Protein AF-A0A239RH67-F1 (afdb_monomer_lite)

Sequence (96 aa):
MSLTERHSIIFILVLATCLLPFGCKQKPAETFYTDSQRLMLDTTNNHTKNIDSLLSIADKYRQRNQPQQEVGALAELGHACQTASQYTLAVRFHQR

pLDDT: mean 73.68, std 11.48, range [47.62, 92.12]

Radius of gyration: 29.06 Å; chains: 1; bounding box: 42×61×76 Å

Secondary structure (DSSP, 8-state):
--HHHHHHHHHHHHHHHHT-S-------------HHHHHHHHHHHHHHHHHHHHHHHHHHHHHTT-HHHHHHHHHHHHHHHHHHHHHHHHHHHHT-

Structure (mmCIF, N/CA/C/O backbone):
data_AF-A0A239RH67-F1
#
_entry.id   AF-A0A239RH67-F1
#
loop_
_atom_site.group_PDB
_atom_site.id
_atom_site.type_symbol
_atom_site.label_atom_id
_atom_site.label_alt_id
_atom_site.label_comp_id
_atom_site.label_asym_id
_atom_site.label_entity_id
_atom_site.label_seq_id
_atom_site.pdbx_PDB_ins_code
_atom_site.Cartn_x
_atom_site.Cartn_y
_atom_site.Cartn_z
_atom_site.occupancy
_atom_site.B_iso_or_equiv
_atom_site.auth_seq_id
_atom_site.auth_comp_id
_atom_site.auth_asym_id
_atom_site.auth_atom_id
_atom_site.pdbx_PDB_model_num
ATOM 1 N N . MET A 1 1 ? 34.301 -36.926 -54.224 1.00 57.06 1 MET A N 1
ATOM 2 C CA . MET A 1 1 ? 33.347 -36.553 -53.158 1.00 57.06 1 MET A CA 1
ATOM 3 C C . MET A 1 1 ? 32.078 -37.363 -53.349 1.00 57.06 1 MET A C 1
ATOM 5 O O . MET A 1 1 ? 31.349 -37.119 -54.311 1.00 57.06 1 MET A O 1
ATOM 9 N N . SER A 1 2 ? 31.910 -38.406 -52.540 1.00 63.94 2 SER A N 1
ATOM 10 C CA . SER A 1 2 ? 30.872 -39.433 -52.694 1.00 63.94 2 SER A CA 1
ATOM 11 C C . SER A 1 2 ? 29.476 -38.894 -52.348 1.00 63.94 2 SER A C 1
ATOM 13 O O . SER A 1 2 ? 29.326 -37.934 -51.594 1.00 63.94 2 SER A O 1
ATOM 15 N N . LEU A 1 3 ? 28.437 -39.499 -52.935 1.00 65.94 3 LEU A N 1
ATOM 16 C CA . LEU A 1 3 ? 27.031 -39.104 -52.757 1.00 65.94 3 LEU A CA 1
ATOM 17 C C . LEU A 1 3 ? 26.599 -39.135 -51.277 1.00 65.94 3 LEU A C 1
ATOM 19 O O . LEU A 1 3 ? 25.826 -38.291 -50.831 1.00 65.94 3 LEU A O 1
ATOM 23 N N . THR A 1 4 ? 27.169 -40.062 -50.508 1.00 69.81 4 THR A N 1
ATOM 24 C CA . THR A 1 4 ? 26.976 -40.219 -49.063 1.00 69.81 4 THR A CA 1
ATOM 25 C C . THR A 1 4 ? 27.448 -39.005 -48.266 1.00 69.81 4 THR A C 1
ATOM 27 O O . THR A 1 4 ? 26.729 -38.556 -47.380 1.00 69.81 4 THR A O 1
ATOM 30 N N . GLU A 1 5 ? 28.586 -38.402 -48.620 1.00 68.38 5 GLU A N 1
ATOM 31 C CA . GLU A 1 5 ? 29.095 -37.216 -47.916 1.00 68.38 5 GLU A CA 1
ATOM 32 C C . GLU A 1 5 ? 28.235 -35.977 -48.167 1.00 68.38 5 GLU A C 1
ATOM 34 O O . GLU A 1 5 ? 28.024 -35.164 -47.269 1.00 68.38 5 GLU A O 1
ATOM 39 N N . ARG A 1 6 ? 27.662 -35.858 -49.370 1.00 72.81 6 ARG A N 1
ATOM 40 C CA . ARG A 1 6 ? 26.745 -34.758 -49.703 1.00 72.81 6 ARG A CA 1
ATOM 41 C C . ARG A 1 6 ? 25.458 -34.840 -48.885 1.00 72.81 6 ARG A C 1
ATOM 43 O O . ARG A 1 6 ? 24.997 -33.821 -48.381 1.00 72.81 6 ARG A O 1
ATOM 50 N N . HIS A 1 7 ? 24.909 -36.041 -48.706 1.00 74.88 7 HIS A N 1
ATOM 51 C CA . HIS A 1 7 ? 23.714 -36.245 -47.886 1.00 74.88 7 HIS A CA 1
ATOM 52 C C . HIS A 1 7 ? 23.978 -35.994 -46.397 1.00 74.88 7 HIS A C 1
ATOM 54 O O . HIS A 1 7 ? 23.148 -35.368 -45.741 1.00 74.88 7 HIS A O 1
ATOM 60 N N . SER A 1 8 ? 25.143 -36.394 -45.874 1.00 74.56 8 SER A N 1
ATOM 61 C CA . SER A 1 8 ? 25.532 -36.100 -44.488 1.00 74.56 8 SER A CA 1
ATOM 62 C C . SER A 1 8 ? 25.668 -34.599 -44.224 1.00 74.56 8 SER A C 1
ATOM 64 O O . SER A 1 8 ? 25.180 -34.118 -43.204 1.00 74.56 8 SER A O 1
ATOM 66 N N . ILE A 1 9 ? 26.257 -33.840 -45.155 1.00 78.38 9 ILE A N 1
ATOM 67 C CA . ILE A 1 9 ? 26.383 -32.379 -45.027 1.00 78.38 9 ILE A CA 1
ATOM 68 C C . ILE A 1 9 ? 25.004 -31.708 -45.034 1.00 78.38 9 ILE A C 1
ATOM 70 O O . ILE A 1 9 ? 24.731 -30.860 -44.187 1.00 78.38 9 ILE A O 1
ATOM 74 N N . ILE A 1 10 ? 24.114 -32.114 -45.947 1.00 80.88 10 ILE A N 1
ATOM 75 C CA . ILE A 1 10 ? 22.747 -31.576 -46.021 1.00 80.88 10 ILE A CA 1
ATOM 76 C C . ILE A 1 10 ? 21.982 -31.873 -44.725 1.00 80.88 10 ILE A C 1
ATOM 78 O O . ILE A 1 10 ? 21.319 -30.989 -44.186 1.00 80.88 10 ILE A O 1
ATOM 82 N N . PHE A 1 11 ? 22.116 -33.085 -44.184 1.00 79.25 11 PHE A N 1
ATOM 83 C CA . PHE A 1 11 ? 21.443 -33.485 -42.949 1.00 79.25 11 PHE A CA 1
ATOM 84 C C . PHE A 1 11 ? 21.906 -32.662 -41.735 1.00 79.25 11 PHE A C 1
ATOM 86 O O . PHE A 1 11 ? 21.079 -32.212 -40.943 1.00 79.25 11 PHE A O 1
ATOM 93 N N . ILE A 1 12 ? 23.211 -32.389 -41.623 1.00 76.81 12 ILE A N 1
ATOM 94 C CA . ILE A 1 12 ? 23.775 -31.538 -40.562 1.00 76.81 12 ILE A CA 1
ATOM 95 C C . ILE A 1 12 ? 23.264 -30.093 -40.682 1.00 76.81 12 ILE A C 1
ATOM 97 O O . ILE A 1 12 ? 22.940 -29.464 -39.675 1.00 76.81 12 ILE A O 1
ATOM 101 N N . LEU A 1 13 ? 23.140 -29.574 -41.907 1.00 74.69 13 LEU A N 1
ATOM 102 C CA . LEU A 1 13 ? 22.699 -28.200 -42.168 1.00 74.69 13 LEU A CA 1
ATOM 103 C C . LEU A 1 13 ? 21.204 -28.000 -41.846 1.00 74.69 13 LEU A C 1
ATOM 105 O O . LEU A 1 13 ? 20.812 -26.967 -41.296 1.00 74.69 13 LEU A O 1
ATOM 109 N N . VAL A 1 14 ? 20.378 -29.018 -42.103 1.00 75.69 14 VAL A N 1
ATOM 110 C CA . VAL A 1 14 ? 18.956 -29.046 -41.710 1.00 75.69 14 VAL A CA 1
ATOM 111 C C . VAL A 1 14 ? 18.801 -29.172 -40.187 1.00 75.69 14 VAL A C 1
ATOM 113 O O . VAL A 1 14 ? 17.998 -28.461 -39.585 1.00 75.69 14 VAL A O 1
ATOM 116 N N . LEU A 1 15 ? 19.614 -30.004 -39.528 1.00 70.88 15 LEU A N 1
ATOM 117 C CA . LEU A 1 15 ? 19.589 -30.146 -38.066 1.00 70.88 15 LEU A CA 1
ATOM 118 C C . LEU A 1 15 ? 19.989 -28.839 -37.352 1.00 70.88 15 LEU A C 1
ATOM 120 O O . LEU A 1 15 ? 19.361 -28.450 -36.368 1.00 70.88 15 LEU A O 1
ATOM 124 N N . ALA A 1 16 ? 21.000 -28.136 -37.871 1.00 66.69 16 ALA A N 1
ATOM 125 C CA . ALA A 1 16 ? 21.475 -26.868 -37.317 1.00 66.69 16 ALA A CA 1
ATOM 126 C C . ALA A 1 16 ? 20.443 -25.732 -37.447 1.00 66.69 16 ALA A C 1
ATOM 128 O O . ALA A 1 16 ? 20.343 -24.883 -36.563 1.00 66.69 16 ALA A O 1
ATOM 129 N N . THR A 1 17 ? 19.644 -25.727 -38.517 1.00 64.81 17 THR A N 1
ATOM 130 C CA . THR A 1 17 ? 18.592 -24.719 -38.739 1.00 64.81 17 THR A CA 1
ATOM 131 C C . THR A 1 17 ? 17.324 -24.999 -37.927 1.00 64.81 17 THR A C 1
ATOM 133 O O . THR A 1 17 ? 16.666 -24.057 -37.483 1.00 64.81 17 THR A O 1
ATOM 136 N N . CYS A 1 18 ? 17.021 -26.267 -37.624 1.00 60.38 18 CYS A N 1
ATOM 137 C CA . CYS A 1 18 ? 15.923 -26.646 -36.726 1.00 60.38 18 CYS A CA 1
ATOM 138 C C . CYS A 1 18 ? 16.161 -26.296 -35.244 1.00 60.38 18 CYS A C 1
ATOM 140 O O . CYS A 1 18 ? 15.197 -26.230 -34.484 1.00 60.38 18 CYS A O 1
ATOM 142 N N . LEU A 1 19 ? 17.404 -26.039 -34.823 1.00 59.44 19 LEU A N 1
ATOM 143 C CA . LEU A 1 19 ? 17.734 -25.670 -33.438 1.00 59.44 19 LEU A CA 1
ATOM 144 C C . LEU A 1 19 ? 17.494 -24.185 -33.102 1.00 59.44 19 LEU A C 1
ATOM 146 O O . LEU A 1 19 ? 17.700 -23.789 -31.956 1.00 59.44 19 LEU A O 1
ATOM 150 N N . LEU A 1 20 ? 17.053 -23.357 -34.058 1.00 65.06 20 LEU A N 1
ATOM 151 C CA . LEU A 1 20 ? 16.935 -21.906 -33.864 1.00 65.06 20 LEU A CA 1
ATOM 152 C C . LEU A 1 20 ? 15.536 -21.270 -33.704 1.00 65.06 20 LEU A C 1
ATOM 154 O O . LEU A 1 20 ? 15.483 -20.041 -33.747 1.00 65.06 20 LEU A O 1
ATOM 158 N N . PRO A 1 21 ? 14.406 -21.952 -33.421 1.00 63.66 21 PRO A N 1
ATOM 159 C CA . PRO A 1 21 ? 13.160 -21.219 -33.226 1.00 63.66 21 PRO A CA 1
ATOM 160 C C . PRO A 1 21 ? 12.712 -21.137 -31.762 1.00 63.66 21 PRO A C 1
ATOM 162 O O . PRO A 1 21 ? 11.548 -21.380 -31.495 1.00 63.66 21 PRO A O 1
ATOM 165 N N . PHE A 1 22 ? 13.561 -20.765 -30.795 1.00 61.44 22 PHE A N 1
ATOM 166 C CA . PHE A 1 22 ? 13.068 -20.424 -29.443 1.00 61.44 22 PHE A CA 1
ATOM 167 C C . PHE A 1 22 ? 13.912 -19.342 -28.772 1.00 61.44 22 PHE A C 1
ATOM 169 O O . PHE A 1 22 ? 14.680 -19.607 -27.853 1.00 61.44 22 PHE A O 1
ATOM 176 N N . GLY A 1 23 ? 13.765 -18.097 -29.230 1.00 61.00 23 GLY A N 1
ATOM 177 C CA . GLY A 1 23 ? 14.603 -17.014 -28.718 1.00 61.00 23 GLY A CA 1
ATOM 178 C C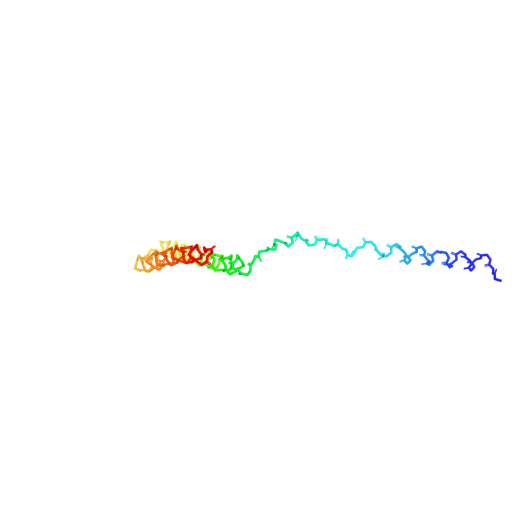 . GLY A 1 23 ? 14.003 -15.619 -28.636 1.00 61.00 23 GLY A C 1
ATOM 179 O O . GLY A 1 23 ? 14.729 -14.715 -28.258 1.00 61.00 23 GLY A O 1
ATOM 180 N N . CYS A 1 24 ? 12.719 -15.397 -28.924 1.00 47.62 24 CYS A N 1
ATOM 181 C CA . CYS A 1 24 ? 12.097 -14.099 -28.645 1.00 47.62 24 CYS A CA 1
ATOM 182 C C . CYS A 1 24 ? 10.738 -14.300 -27.988 1.00 47.62 24 CYS A C 1
ATOM 184 O O . CYS A 1 24 ? 9.688 -14.161 -28.609 1.00 47.62 24 CYS A O 1
ATOM 186 N N . LYS A 1 25 ? 10.755 -14.586 -26.682 1.00 54.31 25 LYS A N 1
ATOM 187 C CA . LYS A 1 25 ? 9.638 -14.173 -25.834 1.00 54.31 25 LYS A CA 1
ATOM 188 C C . LYS A 1 25 ? 9.615 -12.647 -25.892 1.00 54.31 25 LYS A C 1
ATOM 190 O O . LYS A 1 25 ? 10.441 -12.005 -25.245 1.00 54.31 25 LYS A O 1
ATOM 195 N N . GLN A 1 26 ? 8.735 -12.072 -26.710 1.00 53.31 26 GLN A N 1
ATOM 196 C CA . GLN A 1 26 ? 8.392 -10.660 -26.590 1.00 53.31 26 GLN A CA 1
ATOM 197 C C . GLN A 1 26 ? 7.931 -10.455 -25.149 1.00 53.31 26 GLN A C 1
ATOM 199 O O . GLN A 1 26 ? 6.900 -10.979 -24.726 1.00 53.31 26 GLN A O 1
ATOM 204 N N . LYS A 1 27 ? 8.777 -9.785 -24.362 1.00 57.72 27 LYS A N 1
ATOM 205 C CA . LYS A 1 27 ? 8.392 -9.297 -23.044 1.00 57.72 27 LYS A CA 1
ATOM 206 C C . LYS A 1 27 ? 7.188 -8.369 -23.255 1.00 57.72 27 LYS A C 1
ATOM 208 O O . LYS A 1 27 ? 7.169 -7.659 -24.264 1.00 57.72 27 LYS A O 1
ATOM 213 N N . PRO A 1 28 ? 6.177 -8.424 -22.371 1.00 48.09 28 PRO A N 1
ATOM 214 C CA . PRO A 1 28 ? 4.983 -7.598 -22.500 1.00 48.09 28 PRO A CA 1
ATOM 215 C C . PRO A 1 28 ? 5.414 -6.143 -22.666 1.00 48.09 28 PRO A C 1
ATOM 217 O O . PRO A 1 28 ? 6.361 -5.721 -22.004 1.00 48.09 28 PRO A O 1
ATOM 220 N N . ALA A 1 29 ? 4.763 -5.447 -23.603 1.00 50.38 29 ALA A N 1
ATOM 221 C CA . ALA A 1 29 ? 5.057 -4.075 -23.991 1.00 50.38 29 ALA A CA 1
ATOM 222 C C . ALA A 1 29 ? 5.481 -3.249 -22.771 1.00 50.38 29 ALA A C 1
ATOM 224 O O . ALA A 1 29 ? 4.707 -3.112 -21.822 1.00 50.38 29 ALA A O 1
ATOM 225 N N . GLU A 1 30 ? 6.720 -2.748 -22.786 1.00 49.28 30 GLU A N 1
ATOM 226 C CA . GLU A 1 30 ? 7.168 -1.769 -21.806 1.00 49.28 30 GLU A CA 1
ATOM 227 C C . GLU A 1 30 ? 6.231 -0.572 -21.927 1.00 49.28 30 GLU A C 1
ATOM 229 O O . GLU A 1 30 ? 6.305 0.225 -22.861 1.00 49.28 30 GLU A O 1
ATOM 234 N N . THR A 1 31 ? 5.298 -0.473 -20.988 1.00 53.28 31 THR A N 1
ATOM 235 C CA . THR A 1 31 ? 4.585 0.759 -20.702 1.00 53.28 31 THR A CA 1
ATOM 236 C C . THR A 1 31 ? 5.660 1.783 -20.373 1.00 53.28 31 THR A C 1
ATOM 238 O O . THR A 1 31 ? 6.259 1.724 -19.296 1.00 53.28 31 THR A O 1
ATOM 241 N N . PHE A 1 32 ? 5.975 2.648 -21.338 1.00 56.22 32 PHE A N 1
ATOM 242 C CA . PHE A 1 32 ? 6.964 3.709 -21.202 1.00 56.22 32 PHE A CA 1
ATOM 243 C C . PHE A 1 32 ? 6.382 4.774 -20.268 1.00 56.22 32 PHE A C 1
ATOM 245 O O . PHE A 1 32 ? 5.882 5.811 -20.692 1.00 56.22 32 PHE A O 1
ATOM 252 N N . TYR A 1 33 ? 6.344 4.445 -18.981 1.00 55.66 33 TYR A N 1
ATOM 253 C CA . TYR A 1 33 ? 5.984 5.374 -17.931 1.00 55.66 33 TYR A CA 1
ATOM 254 C C . TYR A 1 33 ? 7.101 6.409 -17.826 1.00 55.66 33 TYR A C 1
ATOM 256 O O . TYR A 1 33 ? 8.277 6.045 -17.756 1.00 55.66 33 TYR A O 1
ATOM 264 N N . THR A 1 34 ? 6.743 7.691 -17.807 1.00 72.88 34 THR A N 1
ATOM 265 C CA . THR A 1 34 ? 7.696 8.765 -17.498 1.00 72.88 34 THR A CA 1
ATOM 266 C C . THR A 1 34 ? 8.299 8.536 -16.109 1.00 72.88 34 THR A C 1
ATOM 268 O O . THR A 1 34 ? 7.670 7.896 -15.266 1.00 72.88 34 THR A O 1
ATOM 271 N N . ASP A 1 35 ? 9.485 9.076 -15.814 1.00 71.56 35 ASP A N 1
ATOM 272 C CA . ASP A 1 35 ? 10.121 8.905 -14.491 1.00 71.56 35 ASP A CA 1
ATOM 273 C C . ASP A 1 35 ? 9.190 9.300 -13.333 1.00 71.56 35 ASP A C 1
ATOM 275 O O . ASP A 1 35 ? 9.146 8.639 -12.299 1.00 71.56 35 ASP A O 1
ATOM 279 N N . SER A 1 36 ? 8.354 10.318 -13.547 1.00 66.12 36 SER A N 1
ATOM 280 C CA . SER A 1 36 ? 7.301 10.726 -12.616 1.00 66.12 36 SER A CA 1
ATOM 281 C C . SER A 1 36 ? 6.193 9.679 -12.442 1.00 66.12 36 SER A C 1
ATOM 283 O O . SER A 1 36 ? 5.724 9.462 -11.326 1.00 66.12 36 SER A O 1
ATOM 285 N N . GLN A 1 37 ? 5.777 9.002 -13.514 1.00 68.88 37 GLN A N 1
ATOM 286 C CA . GLN A 1 37 ? 4.803 7.909 -13.455 1.00 68.88 37 GLN A CA 1
ATOM 287 C C . GLN A 1 37 ? 5.404 6.650 -12.822 1.00 68.88 37 GLN A C 1
ATOM 289 O O . GLN A 1 37 ? 4.712 5.974 -12.065 1.00 68.88 37 GLN A O 1
ATOM 294 N N . ARG A 1 38 ? 6.688 6.363 -13.068 1.00 72.19 38 ARG A N 1
ATOM 295 C CA . ARG A 1 38 ? 7.433 5.285 -12.401 1.00 72.19 38 ARG A CA 1
ATOM 296 C C . ARG A 1 38 ? 7.544 5.527 -10.901 1.00 72.19 38 ARG A C 1
ATOM 298 O O . ARG A 1 38 ? 7.179 4.653 -10.124 1.00 72.19 38 ARG A O 1
ATOM 305 N N . LEU A 1 39 ? 7.954 6.731 -10.498 1.00 73.38 39 LEU A N 1
ATOM 306 C CA . LEU A 1 39 ? 8.034 7.120 -9.091 1.00 73.38 39 LEU A CA 1
ATOM 307 C C . LEU A 1 39 ? 6.662 7.049 -8.409 1.00 73.38 39 LEU A C 1
ATOM 309 O O . LEU A 1 39 ? 6.559 6.574 -7.279 1.00 73.38 39 LEU A O 1
ATOM 313 N N . MET A 1 40 ? 5.599 7.479 -9.097 1.00 69.00 40 MET A N 1
ATOM 314 C CA . MET A 1 40 ? 4.234 7.351 -8.592 1.00 69.00 40 MET A CA 1
ATOM 315 C C . MET A 1 40 ? 3.840 5.881 -8.437 1.00 69.00 40 MET A C 1
ATOM 317 O O . MET A 1 40 ? 3.333 5.514 -7.387 1.00 69.00 40 MET A O 1
ATOM 321 N N . LEU A 1 41 ? 4.116 5.028 -9.426 1.00 67.44 41 LEU A N 1
ATOM 322 C CA . LEU A 1 41 ? 3.785 3.606 -9.362 1.00 67.44 41 LEU A CA 1
ATOM 323 C C . LEU A 1 41 ? 4.550 2.892 -8.239 1.00 67.44 41 LEU A C 1
ATOM 325 O O . LEU A 1 41 ? 3.945 2.120 -7.500 1.00 67.44 41 LEU A O 1
ATOM 329 N N . ASP A 1 42 ? 5.839 3.185 -8.065 1.00 69.38 42 ASP A N 1
ATOM 330 C CA . ASP A 1 42 ? 6.663 2.609 -6.996 1.00 69.38 42 ASP A CA 1
ATOM 331 C C . ASP A 1 42 ? 6.218 3.088 -5.611 1.00 69.38 42 ASP A C 1
ATOM 333 O O . ASP A 1 42 ? 6.148 2.292 -4.671 1.00 69.38 42 ASP A O 1
ATOM 337 N N . THR A 1 43 ? 5.868 4.369 -5.475 1.00 70.44 43 THR A N 1
ATOM 338 C CA . THR A 1 43 ? 5.391 4.940 -4.205 1.00 70.44 43 THR A CA 1
ATOM 339 C C . THR A 1 43 ? 3.988 4.433 -3.871 1.00 70.44 43 THR A C 1
ATOM 341 O O . THR A 1 43 ? 3.744 3.981 -2.752 1.00 70.44 43 THR A O 1
ATOM 344 N N . THR A 1 44 ? 3.074 4.428 -4.847 1.00 71.12 44 THR A N 1
ATOM 345 C CA . THR A 1 44 ? 1.713 3.903 -4.694 1.00 71.12 44 THR A CA 1
ATOM 346 C C . THR A 1 44 ? 1.741 2.411 -4.386 1.00 71.12 44 THR A C 1
ATOM 348 O O . THR A 1 44 ? 1.152 2.009 -3.390 1.00 71.12 44 THR A O 1
ATOM 351 N N . ASN A 1 45 ? 2.479 1.591 -5.142 1.00 69.12 45 ASN A N 1
ATOM 352 C CA . ASN A 1 45 ? 2.566 0.154 -4.867 1.00 69.12 45 ASN A CA 1
ATOM 353 C C . ASN A 1 45 ? 3.183 -0.139 -3.495 1.00 69.12 45 ASN A C 1
ATOM 355 O O . ASN A 1 45 ? 2.718 -1.050 -2.810 1.00 69.12 45 ASN A O 1
ATOM 359 N N . ASN A 1 46 ? 4.216 0.602 -3.076 1.00 67.75 46 ASN A N 1
ATOM 360 C CA . ASN A 1 46 ? 4.788 0.429 -1.739 1.00 67.75 46 ASN A CA 1
ATOM 361 C C . ASN A 1 46 ? 3.789 0.792 -0.639 1.00 67.75 46 ASN A C 1
ATOM 363 O O . ASN A 1 46 ? 3.692 0.078 0.357 1.00 67.75 46 ASN A O 1
ATOM 367 N N . HIS A 1 47 ? 3.028 1.872 -0.806 1.00 70.44 47 HIS A N 1
ATOM 368 C CA . HIS A 1 47 ? 2.030 2.277 0.181 1.00 70.44 47 HIS A CA 1
ATOM 369 C C . HIS A 1 47 ? 0.819 1.345 0.210 1.00 70.44 47 HIS A C 1
ATOM 371 O O . HIS A 1 47 ? 0.379 0.985 1.297 1.00 70.44 47 HIS A O 1
ATOM 377 N N . THR A 1 48 ? 0.337 0.871 -0.941 1.00 66.44 48 THR A N 1
ATOM 378 C CA . THR A 1 48 ? -0.731 -0.136 -1.012 1.00 66.44 48 THR A CA 1
ATOM 379 C C . THR A 1 48 ? -0.308 -1.432 -0.325 1.00 66.44 48 THR A C 1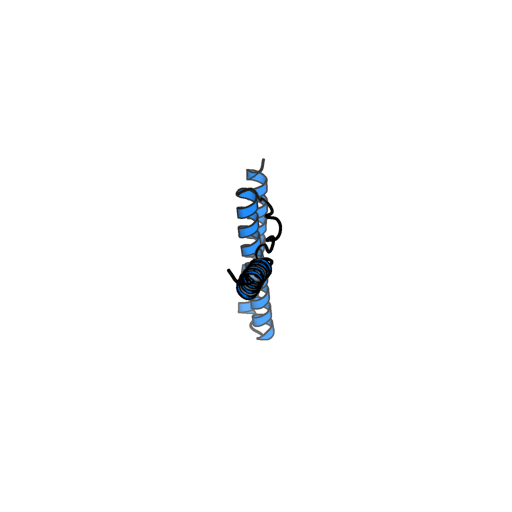
ATOM 381 O O . THR A 1 48 ? -1.023 -1.914 0.546 1.00 66.44 48 THR A O 1
ATOM 384 N N . LYS A 1 49 ? 0.905 -1.936 -0.602 1.00 72.00 49 LYS A N 1
ATOM 385 C CA . LYS A 1 49 ? 1.445 -3.112 0.103 1.00 72.00 49 LYS A CA 1
ATOM 386 C C . LYS A 1 49 ? 1.561 -2.893 1.611 1.00 72.00 49 LYS A C 1
ATOM 388 O O . LYS A 1 49 ? 1.347 -3.831 2.372 1.00 72.00 49 LYS A O 1
ATOM 393 N N . ASN A 1 50 ? 1.910 -1.683 2.049 1.00 75.75 50 ASN A N 1
ATOM 394 C CA . ASN A 1 50 ? 1.985 -1.354 3.471 1.00 75.75 50 ASN A CA 1
ATOM 395 C C . ASN A 1 50 ? 0.588 -1.375 4.121 1.00 75.75 50 ASN A C 1
ATOM 397 O O . ASN A 1 50 ? 0.410 -2.028 5.145 1.00 75.75 50 ASN A O 1
ATOM 401 N N . ILE A 1 51 ? -0.417 -0.772 3.475 1.00 82.00 51 ILE A N 1
ATOM 402 C CA . ILE A 1 51 ? -1.814 -0.778 3.941 1.00 82.00 51 ILE A CA 1
ATOM 403 C C . ILE A 1 51 ? -2.363 -2.209 4.035 1.00 82.00 51 ILE A C 1
ATOM 405 O O . ILE A 1 51 ? -2.909 -2.577 5.074 1.00 82.00 51 ILE A O 1
ATOM 409 N N . ASP A 1 52 ? -2.165 -3.035 3.003 1.00 81.69 52 ASP A N 1
ATOM 410 C CA . ASP A 1 52 ? -2.622 -4.433 2.997 1.00 81.69 52 ASP A CA 1
ATOM 411 C C . ASP A 1 52 ? -1.958 -5.251 4.119 1.00 81.69 52 ASP A C 1
ATOM 413 O O . ASP A 1 52 ? -2.597 -6.064 4.795 1.00 81.69 52 ASP A O 1
ATOM 417 N N . SER A 1 53 ? -0.664 -5.016 4.350 1.00 81.56 53 SER A N 1
ATOM 418 C CA . SER A 1 53 ? 0.099 -5.695 5.397 1.00 81.56 53 SER A CA 1
ATOM 419 C C . SER A 1 53 ? -0.347 -5.262 6.799 1.00 81.56 53 SER A C 1
ATOM 421 O O . SER A 1 53 ? -0.547 -6.114 7.668 1.00 81.56 53 SER A O 1
ATOM 423 N N . LEU A 1 54 ? -0.585 -3.963 7.016 1.00 84.62 54 LEU A N 1
ATOM 424 C CA . LEU A 1 54 ? -1.121 -3.427 8.273 1.00 84.62 54 LEU A CA 1
ATOM 425 C C . LEU A 1 54 ? -2.539 -3.932 8.553 1.00 84.62 54 LEU A C 1
ATOM 427 O O . LEU A 1 54 ? -2.838 -4.281 9.694 1.00 84.62 54 LEU A O 1
ATOM 431 N N . LEU A 1 55 ? -3.386 -4.057 7.526 1.00 88.19 55 LEU A N 1
ATOM 432 C CA . LEU A 1 55 ? -4.722 -4.639 7.663 1.00 88.19 55 LEU A CA 1
ATOM 433 C C . LEU A 1 55 ? -4.636 -6.101 8.119 1.00 88.19 55 LEU A C 1
ATOM 435 O O . LEU A 1 55 ? -5.300 -6.496 9.076 1.00 88.19 55 LEU A O 1
ATOM 439 N N . SER A 1 56 ? -3.744 -6.886 7.505 1.00 87.69 56 SER A N 1
ATOM 440 C CA . SER A 1 56 ? -3.495 -8.271 7.920 1.00 87.69 56 SER A CA 1
ATOM 441 C C . SER A 1 56 ? -2.977 -8.370 9.361 1.00 87.69 56 SER A C 1
ATOM 443 O O . SER A 1 56 ? -3.307 -9.318 10.077 1.00 87.69 56 SER A O 1
ATOM 445 N N . ILE A 1 57 ? -2.163 -7.411 9.805 1.00 87.31 57 ILE A N 1
ATOM 446 C CA . ILE A 1 57 ? -1.657 -7.348 11.180 1.00 87.31 57 ILE A CA 1
ATOM 447 C C . ILE A 1 57 ? -2.786 -7.000 12.161 1.00 87.31 57 ILE A C 1
ATOM 449 O O . ILE A 1 57 ? -2.925 -7.685 13.176 1.00 87.31 57 ILE A O 1
ATOM 453 N N . ALA A 1 58 ? -3.619 -6.006 11.846 1.00 86.88 58 ALA A N 1
ATOM 454 C CA . ALA A 1 58 ? -4.783 -5.646 12.653 1.00 86.88 58 ALA A CA 1
ATOM 455 C C . ALA A 1 58 ? -5.748 -6.835 12.800 1.00 86.88 58 ALA A C 1
ATO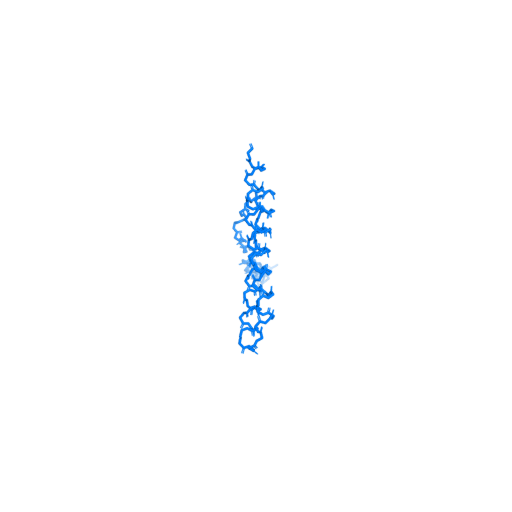M 457 O O . ALA A 1 58 ? -6.127 -7.183 13.919 1.00 86.88 58 ALA A O 1
ATOM 458 N N . ASP A 1 59 ? -6.040 -7.545 11.705 1.00 88.69 59 ASP A N 1
ATOM 459 C CA . ASP A 1 59 ? -6.876 -8.751 11.729 1.00 88.69 59 ASP A CA 1
ATOM 460 C C . ASP A 1 59 ? -6.268 -9.874 12.583 1.00 88.69 59 ASP A C 1
ATOM 462 O O . ASP A 1 59 ? -6.987 -10.565 13.309 1.00 88.69 59 ASP A O 1
ATOM 466 N N . LYS A 1 60 ? -4.941 -10.054 12.556 1.00 89.06 60 LYS A N 1
ATOM 467 C CA . LYS A 1 60 ? -4.253 -11.025 13.426 1.00 89.06 60 LYS A CA 1
ATOM 468 C C . LYS A 1 60 ? -4.371 -10.652 14.902 1.00 89.06 60 LYS A C 1
ATOM 470 O O . LYS A 1 60 ? -4.590 -11.545 15.721 1.00 89.06 60 LYS A O 1
ATOM 475 N N . TYR A 1 61 ? -4.234 -9.373 15.254 1.00 89.31 61 TYR A N 1
ATOM 476 C CA . TYR A 1 61 ? -4.422 -8.919 16.636 1.00 89.31 61 TYR A CA 1
ATOM 477 C C . TYR A 1 61 ? -5.873 -9.076 17.091 1.00 89.31 61 TYR A C 1
ATOM 479 O O . TYR A 1 61 ? -6.107 -9.549 18.207 1.00 89.31 61 TYR A O 1
ATOM 487 N N . ARG A 1 62 ? -6.836 -8.811 16.201 1.00 86.38 62 ARG A N 1
ATOM 488 C CA . ARG A 1 62 ? -8.260 -9.055 16.450 1.00 86.38 62 ARG A CA 1
ATOM 489 C C . ARG A 1 62 ? -8.543 -10.529 16.730 1.00 86.38 62 ARG A C 1
ATOM 491 O O . ARG A 1 62 ? -9.176 -10.864 17.726 1.00 86.38 62 ARG A O 1
ATOM 498 N N . GLN A 1 63 ? -8.019 -11.433 15.899 1.00 90.75 63 GLN A N 1
ATOM 499 C CA . GLN A 1 63 ? -8.165 -12.886 16.085 1.00 90.75 63 GLN A CA 1
ATOM 500 C C . GLN A 1 63 ? -7.527 -13.390 17.387 1.00 90.75 63 GLN A C 1
ATOM 502 O O . GLN A 1 63 ? -7.985 -14.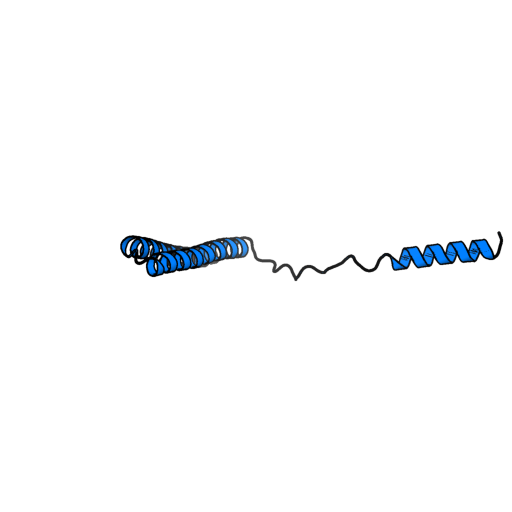378 17.959 1.00 90.75 63 GLN A O 1
ATOM 507 N N . ARG A 1 64 ? -6.477 -12.715 17.865 1.00 92.12 64 ARG A N 1
ATOM 508 C CA . ARG A 1 64 ? -5.799 -13.028 19.130 1.00 92.12 64 ARG A CA 1
ATOM 509 C C . ARG A 1 64 ? -6.441 -12.353 20.349 1.00 92.12 64 ARG A C 1
ATOM 511 O O . ARG A 1 64 ? -5.914 -12.522 21.446 1.00 92.12 64 ARG A O 1
ATOM 518 N N . ASN A 1 65 ? -7.551 -11.622 20.186 1.00 89.44 65 ASN A N 1
ATOM 519 C CA . ASN A 1 65 ? -8.184 -10.805 21.232 1.00 89.44 65 ASN A CA 1
ATOM 520 C C . ASN A 1 65 ? -7.193 -9.837 21.907 1.00 89.44 65 ASN A C 1
ATOM 522 O O . ASN A 1 65 ? -7.156 -9.707 23.131 1.00 89.44 65 ASN A O 1
ATOM 526 N N . GLN A 1 66 ? -6.374 -9.155 21.102 1.00 89.25 66 GLN A N 1
ATOM 527 C CA . GLN A 1 66 ? -5.384 -8.185 21.568 1.00 89.25 66 GLN A CA 1
ATOM 528 C C . GLN A 1 66 ? -5.790 -6.748 21.186 1.00 89.25 66 GLN A C 1
ATOM 530 O O . GLN A 1 66 ? -5.199 -6.151 20.282 1.00 89.25 66 GLN A O 1
ATOM 535 N N . PRO A 1 67 ? -6.778 -6.152 21.883 1.00 84.81 67 PRO A N 1
ATOM 536 C CA . PRO A 1 67 ? -7.432 -4.915 21.448 1.00 84.81 67 PRO A CA 1
ATOM 537 C C . PRO A 1 67 ? -6.485 -3.712 21.401 1.00 84.81 67 PRO A C 1
ATOM 539 O O . PRO A 1 67 ? -6.592 -2.860 20.529 1.00 84.81 67 PRO A O 1
ATOM 542 N N . GLN A 1 68 ? -5.512 -3.636 22.308 1.00 88.69 68 GLN A N 1
ATOM 543 C CA . GLN A 1 68 ? -4.587 -2.503 22.363 1.00 88.69 68 GLN A CA 1
ATOM 544 C C . GLN A 1 68 ? -3.594 -2.500 21.190 1.00 88.69 68 GLN A C 1
ATOM 546 O O . GLN A 1 68 ? -3.206 -1.443 20.700 1.00 88.69 68 GLN A O 1
ATOM 551 N N . GLN A 1 69 ? -3.222 -3.689 20.713 1.00 85.50 69 GLN A N 1
ATOM 552 C CA . GLN A 1 69 ? -2.339 -3.866 19.559 1.00 85.50 69 GLN A CA 1
ATOM 553 C C . GLN A 1 69 ? -3.111 -3.708 18.246 1.00 85.50 69 GLN A C 1
ATOM 555 O O . GLN A 1 69 ? -2.588 -3.124 17.301 1.00 85.50 69 GLN A O 1
ATOM 560 N N . GLU A 1 70 ? -4.374 -4.140 18.212 1.00 86.00 70 GLU A N 1
ATOM 561 C CA . GLU A 1 70 ? -5.295 -3.870 17.105 1.00 86.00 70 GLU A CA 1
ATOM 562 C C . GLU A 1 70 ? -5.508 -2.363 16.913 1.00 86.00 70 GLU A C 1
ATOM 564 O O . GLU A 1 70 ? -5.345 -1.864 15.804 1.00 86.00 70 GLU A O 1
ATOM 569 N N . VAL A 1 71 ? -5.783 -1.613 17.985 1.00 88.56 71 VAL A N 1
ATOM 570 C CA . VAL A 1 71 ? -5.956 -0.150 17.914 1.00 88.56 71 VAL A CA 1
ATOM 571 C C . VAL A 1 71 ? -4.679 0.549 17.443 1.00 88.56 71 VAL A C 1
ATOM 573 O O . VAL A 1 71 ? -4.760 1.464 16.626 1.00 88.56 71 VAL A O 1
ATOM 576 N N . GLY A 1 72 ? -3.503 0.105 17.903 1.00 87.44 72 GLY A N 1
ATOM 577 C CA . GLY A 1 72 ? -2.220 0.609 17.404 1.00 87.44 72 GLY A CA 1
ATOM 578 C C . GLY A 1 72 ? -2.046 0.365 15.902 1.00 87.44 72 GLY A C 1
ATOM 579 O O . GLY A 1 72 ? -1.767 1.301 15.155 1.00 87.44 72 GLY A O 1
ATOM 580 N N . ALA A 1 73 ? -2.309 -0.861 15.443 1.00 85.44 73 ALA A N 1
ATOM 581 C CA . ALA A 1 73 ? -2.230 -1.218 14.027 1.00 85.44 73 ALA A CA 1
ATOM 582 C C . ALA A 1 73 ? -3.245 -0.439 13.167 1.00 85.44 73 ALA A C 1
ATOM 584 O O . ALA A 1 73 ? -2.914 0.009 12.072 1.00 85.44 73 ALA A O 1
ATOM 585 N N . LEU A 1 74 ? -4.466 -0.222 13.665 1.00 86.06 74 LEU A N 1
ATOM 586 C CA . LEU A 1 74 ? -5.490 0.580 12.988 1.00 86.06 74 LEU A CA 1
ATOM 587 C C . LEU A 1 74 ? -5.121 2.070 12.923 1.00 86.06 74 LEU A C 1
ATOM 589 O O . LEU A 1 74 ? -5.393 2.725 11.916 1.00 86.06 74 LEU A O 1
ATOM 593 N N . ALA A 1 75 ? -4.479 2.611 13.962 1.00 88.50 75 ALA A N 1
ATOM 594 C CA . ALA A 1 75 ? -3.980 3.984 13.960 1.00 88.50 75 ALA A CA 1
ATOM 595 C C . ALA A 1 75 ? -2.853 4.173 12.929 1.00 88.50 75 ALA A C 1
ATOM 597 O O . ALA A 1 75 ? -2.875 5.137 12.158 1.00 88.50 75 ALA A O 1
ATOM 598 N N . GLU A 1 76 ? -1.913 3.227 12.860 1.00 85.25 76 GLU A N 1
ATOM 599 C CA . GLU A 1 76 ? -0.866 3.205 11.831 1.00 85.25 76 GLU A CA 1
ATOM 600 C C . GLU A 1 76 ? -1.455 3.074 10.421 1.00 85.25 76 GLU A C 1
ATOM 602 O O . GLU A 1 76 ? -1.017 3.769 9.504 1.00 85.25 76 GLU A O 1
ATOM 607 N N . LEU A 1 77 ? -2.502 2.261 10.252 1.00 87.50 77 LEU A N 1
ATOM 608 C CA . LEU A 1 77 ? -3.220 2.115 8.984 1.00 87.50 77 LEU A CA 1
ATOM 609 C C . LEU A 1 77 ? -3.871 3.438 8.552 1.00 87.50 77 LEU A C 1
ATOM 611 O O . LEU A 1 77 ? -3.729 3.851 7.400 1.00 87.50 77 LEU A O 1
ATOM 615 N N . GLY A 1 78 ? -4.519 4.152 9.478 1.00 84.50 78 GLY A N 1
ATOM 616 C CA . GLY A 1 78 ? -5.057 5.491 9.221 1.00 84.50 78 GLY A CA 1
ATOM 617 C C . GLY A 1 78 ? -3.976 6.482 8.773 1.00 84.50 78 GLY A C 1
ATOM 618 O O . GLY A 1 78 ? -4.161 7.202 7.788 1.00 84.50 78 GLY A O 1
ATOM 619 N N . HIS A 1 79 ? -2.817 6.467 9.437 1.00 85.25 79 HIS A N 1
ATOM 620 C CA . HIS A 1 79 ? -1.679 7.314 9.077 1.00 85.25 79 HIS A CA 1
ATOM 621 C C . HIS A 1 79 ? -1.097 6.965 7.696 1.00 85.25 79 HIS A C 1
ATOM 623 O O . HIS A 1 79 ? -0.808 7.861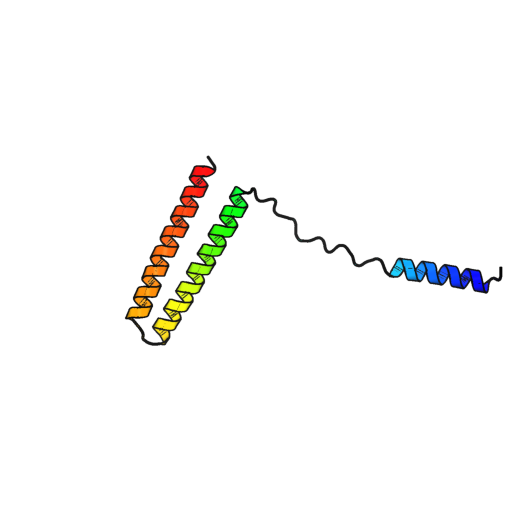 6.895 1.00 85.25 79 HIS A O 1
ATOM 629 N N . ALA A 1 80 ? -0.981 5.675 7.375 1.00 82.38 80 ALA A N 1
ATOM 630 C CA . ALA A 1 80 ? -0.527 5.202 6.069 1.00 82.38 80 ALA A CA 1
ATOM 631 C C . ALA A 1 80 ? -1.480 5.638 4.939 1.00 82.38 80 ALA A C 1
ATOM 633 O O . ALA A 1 80 ? -1.026 6.161 3.917 1.00 82.38 80 ALA A O 1
ATOM 634 N N . CYS A 1 81 ? -2.798 5.517 5.138 1.00 81.06 81 CYS A N 1
ATOM 635 C CA . CYS A 1 81 ? -3.816 5.975 4.184 1.00 81.06 81 CYS A CA 1
ATOM 636 C C . CYS A 1 81 ? -3.781 7.497 3.960 1.00 81.06 81 CYS A C 1
ATOM 638 O O . CYS A 1 81 ? -3.879 7.970 2.820 1.00 81.06 81 CYS A O 1
ATOM 640 N N . GLN A 1 82 ? -3.608 8.278 5.031 1.00 83.12 82 GLN A N 1
ATOM 641 C CA . GLN A 1 82 ? -3.456 9.732 4.937 1.00 83.12 82 GLN A CA 1
ATOM 642 C C . GLN A 1 82 ? -2.207 10.103 4.129 1.00 83.12 82 GLN A C 1
ATOM 644 O O . GLN A 1 82 ? -2.275 10.922 3.210 1.00 83.12 82 GLN A O 1
ATOM 649 N N . THR A 1 83 ? -1.082 9.465 4.439 1.00 80.88 83 THR A N 1
ATOM 650 C CA . THR A 1 83 ? 0.206 9.699 3.779 1.00 80.88 83 THR A CA 1
ATOM 651 C C . THR A 1 83 ? 0.131 9.360 2.288 1.00 80.88 83 THR A C 1
ATOM 653 O O . THR A 1 83 ? 0.508 10.174 1.445 1.00 80.88 83 THR A O 1
ATOM 656 N N . ALA A 1 84 ? -0.465 8.218 1.929 1.00 78.88 84 ALA A N 1
ATOM 657 C CA . ALA A 1 84 ? -0.680 7.829 0.534 1.00 78.88 84 ALA A CA 1
ATOM 658 C C . ALA A 1 84 ? -1.537 8.841 -0.251 1.00 78.88 84 ALA A C 1
ATOM 660 O O . ALA A 1 84 ? -1.257 9.148 -1.417 1.00 78.88 84 ALA A O 1
ATOM 661 N N . SER A 1 85 ? -2.547 9.417 0.405 1.00 77.38 85 SER A N 1
ATOM 662 C CA . SER A 1 85 ? -3.392 10.464 -0.179 1.00 77.38 85 SER A CA 1
ATOM 663 C C . SER A 1 85 ? -2.611 11.761 -0.424 1.00 77.38 85 SER A C 1
ATOM 665 O O . SER A 1 85 ? -2.762 12.387 -1.476 1.00 77.38 85 SER A O 1
ATOM 667 N N . GLN A 1 86 ? -1.732 12.147 0.505 1.00 76.62 86 GLN A N 1
ATOM 668 C CA . GLN A 1 86 ? -0.871 13.327 0.369 1.00 76.62 86 GLN A CA 1
ATOM 669 C C . GLN A 1 86 ? 0.161 13.174 -0.754 1.00 76.62 86 GLN A C 1
ATOM 671 O O . GLN A 1 86 ? 0.351 14.114 -1.523 1.00 76.62 86 GLN A O 1
ATOM 676 N N . TYR A 1 87 ? 0.766 11.994 -0.920 1.00 72.31 87 TYR A N 1
ATOM 677 C CA . TYR A 1 87 ? 1.660 11.732 -2.056 1.00 72.31 87 TYR A CA 1
ATOM 678 C C . TYR A 1 87 ? 0.928 11.820 -3.395 1.00 72.31 87 TYR A C 1
ATOM 680 O O . TYR A 1 87 ? 1.416 12.458 -4.327 1.00 72.31 87 TYR A O 1
ATOM 688 N N . THR A 1 88 ? -0.279 11.254 -3.475 1.00 72.44 88 THR A N 1
ATOM 689 C CA . THR A 1 88 ? -1.126 11.364 -4.673 1.00 72.44 88 THR A CA 1
ATOM 690 C C . THR A 1 88 ? -1.406 12.830 -5.019 1.00 72.44 88 THR A C 1
ATOM 692 O O . THR A 1 88 ? -1.374 13.218 -6.188 1.00 72.44 88 THR A O 1
ATOM 695 N N . LEU A 1 89 ? -1.648 13.667 -4.006 1.00 73.38 89 LEU A N 1
ATOM 696 C CA . LEU A 1 89 ? -1.833 15.104 -4.181 1.00 73.38 89 LEU A CA 1
ATOM 697 C C . LEU A 1 89 ? -0.540 15.799 -4.650 1.00 73.38 89 LEU A C 1
ATOM 699 O O . 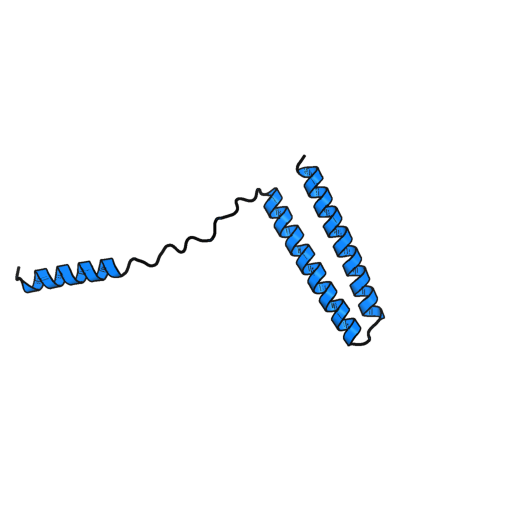LEU A 1 89 ? -0.584 16.571 -5.605 1.00 73.38 89 LEU A O 1
ATOM 703 N N . ALA A 1 90 ? 0.603 15.504 -4.026 1.00 74.25 90 ALA A N 1
ATOM 704 C CA . ALA A 1 90 ? 1.902 16.085 -4.371 1.00 74.25 90 ALA A CA 1
ATOM 705 C C . ALA A 1 90 ? 2.306 15.790 -5.825 1.00 74.25 90 ALA A C 1
ATOM 707 O O . ALA A 1 90 ? 2.727 16.694 -6.547 1.00 74.25 90 ALA A O 1
ATOM 708 N N . VAL A 1 91 ? 2.092 14.557 -6.297 1.00 70.06 91 VAL A N 1
ATOM 709 C CA . VAL A 1 91 ? 2.351 14.185 -7.698 1.00 70.06 91 VAL A CA 1
ATOM 710 C C . VAL A 1 91 ? 1.486 15.002 -8.660 1.00 70.06 91 VAL A C 1
ATOM 712 O O . VAL A 1 91 ? 1.997 15.508 -9.657 1.00 70.06 91 VAL A O 1
ATOM 715 N N . ARG A 1 92 ? 0.198 15.202 -8.351 1.00 73.69 92 ARG A N 1
ATOM 716 C CA . ARG A 1 92 ? -0.692 16.037 -9.181 1.00 73.69 92 ARG A CA 1
ATOM 717 C C . ARG A 1 92 ? -0.237 17.493 -9.251 1.00 73.69 92 ARG A C 1
ATOM 719 O O . ARG A 1 92 ? -0.419 18.121 -10.289 1.00 73.69 92 ARG A O 1
ATOM 726 N N . PHE A 1 93 ? 0.327 18.034 -8.171 1.00 70.38 93 PHE A N 1
ATOM 727 C CA . PHE A 1 93 ? 0.880 19.391 -8.172 1.00 70.38 93 PHE A CA 1
ATOM 728 C C . PHE A 1 93 ? 2.168 19.498 -8.992 1.00 70.38 93 PHE A C 1
ATOM 730 O O . PHE A 1 93 ? 2.339 20.493 -9.683 1.00 70.38 93 PHE A O 1
ATOM 737 N N . HIS A 1 94 ? 3.031 18.481 -8.969 1.00 65.56 94 HIS A N 1
ATOM 738 C CA . HIS A 1 94 ? 4.267 18.463 -9.760 1.00 65.56 94 HIS A CA 1
ATOM 739 C C . HIS A 1 94 ? 4.062 18.205 -11.263 1.00 65.56 94 HIS A C 1
ATOM 741 O O . HIS A 1 94 ? 4.967 18.470 -12.046 1.00 65.56 94 HIS A O 1
ATOM 747 N N . GLN A 1 95 ? 2.911 17.664 -11.671 1.00 64.81 95 GLN A N 1
ATOM 748 C CA . GLN A 1 95 ? 2.578 17.385 -13.077 1.00 64.81 95 GLN A CA 1
ATOM 749 C C . GLN A 1 95 ? 1.917 18.566 -13.816 1.00 64.81 95 GLN A C 1
ATOM 751 O O . GLN A 1 95 ? 1.634 18.435 -15.007 1.00 64.81 95 GLN A O 1
ATOM 756 N N . ARG A 1 96 ? 1.631 19.676 -13.125 1.00 51.84 96 ARG A N 1
ATOM 757 C CA . ARG A 1 96 ? 1.141 20.929 -13.724 1.00 51.84 96 ARG A CA 1
ATOM 758 C C . ARG A 1 96 ? 2.297 21.844 -14.090 1.00 51.84 96 ARG A C 1
ATOM 760 O O . ARG A 1 96 ? 2.153 22.526 -15.125 1.00 51.84 96 ARG A O 1
#

Foldseek 3Di:
DDPVVVVVVVVVVVVVVVVPDDDDPPDPDPPPQDPLRVVLCVLLVVLVVVLVVLVVQLVVCVVVVNVVSNVVSVVVSVVSVVVNVVVVVVSVVVVD

=== Feature glossary ===
The record interleaves many kinds of information about one protein. Here is each kind framed as the question it answers.

Q: What known structures does this most resemble?
A: Structural nearest neighbors (via Foldseek easy-search vs the PDB). Reported per hit: target PDB id, E-value, and alignment TM-score. A TM-score above ~0.5 is the conventional threshold for 'same fold'.

Q: Where is each backbone atom in 3D?
A: The mmCIF table is the protein's shape written out atom by atom. For each backbone N, Cα, C, and carbonyl O, it records an (x, y, z) coordinate triple in Å plus the residue type, chain letter, and residue number.

Q: What are the backbone torsion angles?
A: The φ/ψ torsion pair specifies the backbone conformation at each residue. φ rotates about the N–Cα bond, ψ about the Cα–C bond. Steric clashes forbid most of the (φ, ψ) plane — the allowed regions (α-helix basin, β-sheet basin, left-handed helix) are the Ramachandran-allowed regions.

Q: Which residues are buried vs exposed?
A: Solvent-accessible surface area (SASA) is the area in Å² traced out by the centre of a 1.4 Å probe sphere (a water molecule) rolled over the protein's van der Waals surface (Shrake–Rupley / Lee–Richards construction). Buried residues have near-zero SASA; fully exposed residues can exceed 200 Å². The total SASA scales roughly with the number of surface residues.

Q: How confident is the AlphaFold model at each residue?
A: pLDDT is the predicted lDDT-Cα score: AlphaFold's confidence that the local environment of each residue (all inter-atomic distances within 15 Å) is correctly placed. It is a per-residue number between 0 and 100, with higher meaning more reliable.

Q: What does the local fold look like, residue by residue?
A: 3Di is Foldseek's structural alphabet. Each residue is assigned one of twenty discrete states based on how its Cα sits relative to its spatial (not sequential) neighbors. Aligning 3Di strings finds structural homologs roughly as well as full 3D superposition, but orders of magnitude faster.

Q: How big and how compact is the whole molecule?
A: Radius of gyration (Rg) is the root-mean-square distance of Cα atoms from their centroid — a single number for overall size and compactness. A globular domain of N residues has Rg ≈ 2.2·N^0.38 Å; an extended or disordered chain has a much larger Rg. The Cα contact count is the number of residue pairs whose Cα atoms are within 8 Å and are more than four positions apart in sequence — a standard proxy for tertiary packing density. The bounding box is the smallest axis-aligned box enclosing all Cα atoms.

Q: Which residues are in helices, strands, or loops?
A: DSSP 8-state secondary structure assigns each residue one of H (α-helix), G (3₁₀-helix), I (π-helix), E (extended β-strand), B (isolated β-bridge), T (hydrogen-bonded turn), S (bend), or '-' (coil). The assignment is computed from backbone hydrogen-bond geometry via the Kabsch–Sander algorithm.

Q: How mobile is each atom in the crystal?
A: Crystallographic B-factors measure how much each atom's electron density is smeared out, in Å². They rise in mobile loops and surface residues and fall in the buried interior. In AlphaFold models this column is repurposed to hold pLDDT instead.

Q: What if only a Cα trace is available?
A: P-SEA three-state annotation labels each residue as helix, strand, or coil based purely on the geometry of the Cα trace. It serves as a fallback when the full backbone (and thus DSSP) is unavailable.

Q: What family and function is it annotated with?
A: Database cross-references. InterPro integrates a dozen domain/family signature databases into unified entries with residue-range hits. GO terms attach function/process/location labels with evidence codes. CATH codes position the fold in a four-level structural taxonomy. Organism is the NCBI-taxonomy species name.

Q: Are the domains correctly placed relative to each other?
A: Predicted Aligned Error (PAE) is an AlphaFold confidence matrix: entry (i, j) is the expected error in the position of residue j, in ångströms, when the prediction is superimposed on the true structure at residue i. Low PAE within a block of residues means that block is internally rigid and well-predicted; high PAE between two blocks means their relative placement is uncertain even if each block individually is confident.

Q: What do the diagnostic plots show?
A: Three diagnostic plots accompany the record. The Cα contact map visualizes the tertiary structure as a 2D adjacency matrix (8 Å cutoff, sequence-local contacts suppressed). The Ramachandran plot shows the distribution of backbone (φ, ψ) torsions, with points in the α and β basins reflecting secondary structure content. The PAE plot shows AlphaFold's inter-residue confidence as a color matrix.

Q: What is the amino-acid chain?
A: Primary structure: the covalent order of the twenty standard amino acids along the backbone. Two proteins with the same sequence will (almost always) fold to the same structure; two with 30% identity often share a fold but not the details.

Q: What do the rendered images show?
A: The six renders are orthographic views along the three Cartesian axes in both directions. Representation (cartoon, sticks, or surface) and color scheme (sequence-rainbow or by-chain) vary across proteins so the training set covers all the common visualization conventions.